Protein AF-A0A4V2ZUB4-F1 (afdb_monomer_lite)

Secondary structure (DSSP, 8-state):
----GGGTS-HHHHHHHHHHHHHHHHHHH---HHHHHHHHHHHHHHHHHHHHHHHHHHHHHHHHHHHHHHHHHHHHHHTTTT--SHHHHHHHHHHHHHHHHHHHHHHHHHTT-

Foldseek 3Di:
DQDDPVNPDDPVVVVVVLVVQLVVCCVVVVDDSVVSVVVSVVCRVVVSVVVVVCVVVVVVVVVVVVVLVVVLVCQLPVVVVPDPDPVVNVVSNVVSVVVSVVVVVVCVVPVPD

Radius of gyration: 22.12 Å; chains: 1; bounding box: 48×30×58 Å

pLDDT: mean 83.46, std 12.24, range [34.0, 97.19]

Organism: NCBI:txid2547395

Sequence (113 aa):
MTTTVQDLVTDAEYNRILDGVNDLLKETYHIPDSKSAWILNQSHDRVDDYLFDYASYLEFVRETRNYIRDTFENQFHQKVELEPEQTNRMINDAAAWVAFECVRCYFEKRLWK

Structure (mmCIF, N/CA/C/O backbone):
data_AF-A0A4V2ZUB4-F1
#
_entry.id   AF-A0A4V2ZUB4-F1
#
loop_
_atom_site.group_PDB
_atom_site.id
_atom_site.type_symbol
_atom_site.label_atom_id
_atom_site.label_alt_id
_atom_site.label_comp_id
_atom_site.label_asym_id
_atom_site.label_entity_id
_atom_site.label_seq_id
_atom_site.pdbx_PDB_ins_code
_atom_site.Cartn_x
_atom_site.Cartn_y
_atom_site.Cartn_z
_atom_site.occupancy
_atom_site.B_iso_or_equiv
_atom_site.auth_seq_id
_atom_site.auth_comp_id
_atom_site.auth_asym_id
_atom_site.auth_atom_id
_atom_site.pdbx_PDB_model_num
ATOM 1 N N . MET A 1 1 ? 5.069 -17.500 0.217 1.00 53.66 1 MET A N 1
ATOM 2 C CA . MET A 1 1 ? 4.257 -17.335 -1.008 1.00 53.66 1 MET A CA 1
ATOM 3 C C . MET A 1 1 ? 4.996 -16.347 -1.883 1.00 53.66 1 MET A C 1
ATOM 5 O O . MET A 1 1 ? 5.515 -15.387 -1.329 1.00 53.66 1 MET A O 1
ATOM 9 N N . THR A 1 2 ? 5.116 -16.599 -3.181 1.00 64.12 2 THR A N 1
ATOM 10 C CA . THR A 1 2 ? 5.732 -15.641 -4.106 1.00 64.12 2 THR A CA 1
ATOM 11 C C . THR A 1 2 ? 4.687 -14.579 -4.426 1.00 64.12 2 THR A C 1
ATOM 13 O O . THR A 1 2 ? 3.631 -14.929 -4.944 1.00 64.12 2 THR A O 1
ATOM 16 N N . THR A 1 3 ? 4.932 -13.328 -4.042 1.00 73.38 3 THR A N 1
ATOM 17 C CA . THR A 1 3 ? 4.064 -12.205 -4.414 1.00 73.38 3 THR A CA 1
ATOM 18 C C . THR A 1 3 ? 4.312 -11.873 -5.876 1.00 73.38 3 THR A C 1
ATOM 20 O O . THR A 1 3 ? 5.451 -11.601 -6.245 1.00 73.38 3 THR A O 1
ATOM 23 N N . THR A 1 4 ? 3.264 -11.896 -6.692 1.00 78.62 4 THR A N 1
ATOM 24 C CA . THR A 1 4 ? 3.333 -11.519 -8.108 1.00 78.62 4 THR A CA 1
ATOM 25 C C . THR A 1 4 ? 2.863 -10.081 -8.306 1.00 78.62 4 THR A C 1
ATOM 27 O O . THR A 1 4 ? 2.168 -9.516 -7.460 1.00 78.62 4 THR A O 1
ATOM 30 N N . VAL A 1 5 ? 3.206 -9.474 -9.444 1.00 80.56 5 VAL A N 1
ATOM 31 C CA . VAL A 1 5 ? 2.698 -8.144 -9.826 1.00 80.56 5 VAL A CA 1
ATOM 32 C C . VAL A 1 5 ? 1.165 -8.100 -9.790 1.00 80.56 5 VAL A C 1
ATOM 34 O O . VAL A 1 5 ? 0.587 -7.126 -9.306 1.00 80.56 5 VAL A O 1
ATOM 37 N N . GLN A 1 6 ? 0.504 -9.165 -10.256 1.00 81.06 6 GLN A N 1
ATOM 38 C CA . GLN A 1 6 ? -0.958 -9.253 -10.312 1.00 81.06 6 GLN A CA 1
ATOM 39 C C . GLN A 1 6 ? -1.614 -9.290 -8.922 1.00 81.06 6 GLN A C 1
ATOM 41 O O . GLN A 1 6 ? -2.790 -8.953 -8.797 1.00 81.06 6 GLN A O 1
ATOM 46 N N . ASP A 1 7 ? -0.869 -9.652 -7.872 1.00 81.38 7 ASP A N 1
ATOM 47 C CA . ASP A 1 7 ? -1.356 -9.583 -6.488 1.00 81.38 7 ASP A CA 1
ATOM 48 C C . ASP A 1 7 ? -1.354 -8.146 -5.935 1.00 81.38 7 ASP A C 1
ATOM 50 O O . ASP A 1 7 ? -1.981 -7.873 -4.908 1.00 81.38 7 ASP A O 1
ATOM 54 N N . LEU A 1 8 ? -0.627 -7.228 -6.584 1.00 84.94 8 LEU A N 1
ATOM 55 C CA . LEU A 1 8 ? -0.350 -5.882 -6.075 1.00 84.94 8 LEU A CA 1
ATOM 56 C C . LEU A 1 8 ? -1.103 -4.780 -6.815 1.00 84.94 8 LEU A C 1
ATOM 58 O O . LEU A 1 8 ? -1.459 -3.776 -6.198 1.00 84.94 8 LEU A O 1
ATOM 62 N N . VAL A 1 9 ? -1.328 -4.946 -8.116 1.00 89.69 9 VAL A N 1
ATOM 63 C CA . VAL A 1 9 ? -1.943 -3.929 -8.975 1.00 89.69 9 VAL A CA 1
ATOM 64 C C . VAL A 1 9 ? -2.902 -4.559 -9.975 1.00 89.69 9 VAL A C 1
ATOM 66 O O . VAL A 1 9 ? -2.716 -5.689 -10.421 1.00 89.69 9 VAL A O 1
ATOM 69 N N . THR A 1 10 ? -3.930 -3.808 -10.362 1.00 90.88 10 THR A N 1
ATOM 70 C CA . THR A 1 10 ? -4.792 -4.186 -11.488 1.00 90.88 10 THR A CA 1
ATOM 71 C C . THR A 1 10 ? -4.050 -4.048 -12.818 1.00 90.88 10 THR A C 1
ATOM 73 O O . THR A 1 10 ? -3.129 -3.241 -12.939 1.00 90.88 10 THR A O 1
ATOM 76 N N . ASP A 1 11 ? -4.507 -4.740 -13.867 1.00 89.31 11 ASP A N 1
ATOM 77 C CA . ASP A 1 11 ? -3.934 -4.602 -15.218 1.00 89.31 11 ASP A CA 1
ATOM 78 C C . ASP A 1 11 ? -3.931 -3.143 -15.708 1.00 89.31 11 ASP A C 1
ATOM 80 O O . ASP A 1 11 ? -3.002 -2.694 -16.378 1.00 89.31 11 ASP A O 1
ATOM 84 N N . ALA A 1 12 ? -4.969 -2.371 -15.369 1.00 91.31 12 ALA A N 1
ATOM 85 C CA . ALA A 1 12 ? -5.065 -0.964 -15.748 1.00 91.31 12 ALA A CA 1
ATOM 86 C C . ALA A 1 12 ? -4.017 -0.096 -15.031 1.00 91.31 12 ALA A C 1
ATOM 88 O O . ALA A 1 12 ? -3.443 0.804 -15.640 1.00 91.31 12 ALA A O 1
ATOM 89 N N . GLU A 1 13 ? -3.763 -0.355 -13.748 1.00 91.81 13 GLU A N 1
ATOM 90 C CA . GLU A 1 13 ? -2.710 0.320 -12.985 1.00 91.81 13 GLU A CA 1
ATOM 91 C C . GLU A 1 13 ? -1.327 -0.108 -13.463 1.00 91.81 13 GLU A C 1
ATOM 93 O O . GLU A 1 13 ? -0.464 0.745 -13.653 1.00 91.81 13 GLU A O 1
ATOM 98 N N . TYR A 1 14 ? -1.135 -1.400 -13.734 1.00 91.19 14 TYR A N 1
ATOM 99 C CA . TYR A 1 14 ? 0.131 -1.918 -14.227 1.00 91.19 14 TYR A CA 1
ATOM 100 C C . TYR A 1 14 ? 0.508 -1.308 -15.577 1.00 91.19 14 TYR A C 1
ATOM 102 O O . TYR A 1 14 ? 1.619 -0.809 -15.729 1.00 91.19 14 TYR A O 1
ATOM 110 N N . ASN A 1 15 ? -0.431 -1.227 -16.524 1.00 90.56 15 ASN A N 1
ATOM 111 C CA . ASN A 1 15 ? -0.183 -0.564 -17.807 1.00 90.56 15 ASN A CA 1
ATOM 112 C C . ASN A 1 15 ? 0.201 0.916 -17.634 1.00 90.56 15 ASN A C 1
ATOM 114 O O . ASN A 1 15 ? 1.155 1.372 -18.257 1.00 90.56 15 ASN A O 1
ATOM 118 N N . ARG A 1 16 ? -0.458 1.650 -16.724 1.00 93.31 16 ARG A N 1
ATOM 119 C CA . ARG A 1 16 ? -0.077 3.042 -16.411 1.00 93.31 16 ARG A CA 1
ATOM 120 C C . ARG A 1 16 ? 1.326 3.147 -15.810 1.00 93.31 16 ARG A C 1
ATOM 122 O O . ARG A 1 16 ? 2.034 4.110 -16.092 1.00 93.31 16 ARG A O 1
ATOM 129 N N . ILE A 1 17 ? 1.727 2.182 -14.980 1.00 93.56 17 ILE A N 1
ATOM 130 C CA . ILE A 1 17 ? 3.089 2.109 -14.435 1.00 93.56 17 ILE A CA 1
ATOM 131 C C . ILE A 1 17 ? 4.090 1.881 -15.571 1.00 93.56 17 ILE A C 1
ATOM 133 O O . ILE A 1 17 ? 5.092 2.588 -15.633 1.00 93.56 17 ILE A O 1
ATOM 137 N N . LEU A 1 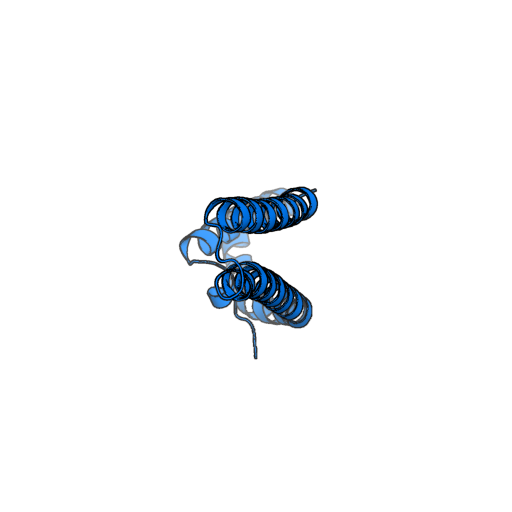18 ? 3.815 0.948 -16.488 1.00 92.88 18 LEU A N 1
ATOM 138 C CA . LEU A 1 18 ? 4.686 0.676 -17.634 1.00 92.88 18 LEU A CA 1
ATOM 139 C C . LEU A 1 18 ? 4.841 1.901 -18.542 1.00 92.88 18 LEU A C 1
ATOM 141 O O . LEU A 1 18 ? 5.964 2.200 -18.941 1.00 92.88 18 LEU A O 1
ATOM 145 N N . ASP A 1 19 ? 3.760 2.640 -18.804 1.00 93.19 19 ASP A N 1
ATOM 146 C CA . ASP A 1 19 ? 3.808 3.898 -19.560 1.00 93.19 19 ASP A CA 1
ATOM 147 C C . ASP A 1 19 ? 4.715 4.929 -18.865 1.00 93.19 19 ASP A C 1
ATOM 149 O O . ASP A 1 19 ? 5.609 5.504 -19.487 1.00 93.19 19 ASP A O 1
ATOM 153 N N . GLY A 1 20 ? 4.559 5.098 -17.547 1.00 93.81 20 GLY A N 1
ATOM 154 C CA . GLY A 1 20 ? 5.401 6.001 -16.761 1.00 93.81 20 GLY A CA 1
ATOM 155 C C . GLY A 1 20 ? 6.879 5.593 -16.742 1.00 93.81 20 GLY A C 1
ATOM 156 O O . GLY A 1 20 ? 7.761 6.442 -16.872 1.00 93.81 20 GLY A O 1
ATOM 157 N N . VAL A 1 21 ? 7.177 4.295 -16.623 1.00 94.69 21 VAL A N 1
ATOM 158 C CA . VAL A 1 21 ? 8.560 3.792 -16.686 1.00 94.69 21 VAL A CA 1
ATOM 159 C C . VAL A 1 21 ? 9.129 3.936 -18.099 1.00 94.69 21 VAL A C 1
ATOM 161 O O . VAL A 1 21 ? 10.312 4.239 -18.249 1.00 94.69 21 VAL A O 1
ATOM 164 N N . ASN A 1 22 ? 8.313 3.764 -19.141 1.00 94.75 22 ASN A N 1
ATOM 165 C CA . ASN A 1 22 ? 8.730 3.970 -20.525 1.00 94.75 22 ASN A CA 1
ATOM 166 C C . ASN A 1 22 ? 9.210 5.410 -20.748 1.00 94.75 22 ASN A C 1
ATOM 168 O O . ASN A 1 22 ? 10.306 5.615 -21.276 1.00 94.75 22 ASN A O 1
ATOM 172 N N . ASP A 1 23 ? 8.432 6.391 -20.292 1.00 94.31 23 ASP A N 1
ATOM 173 C CA . ASP A 1 23 ? 8.805 7.804 -20.373 1.00 94.31 23 ASP A CA 1
ATOM 174 C C . ASP A 1 23 ? 10.051 8.107 -19.529 1.00 94.31 23 ASP A C 1
ATOM 176 O O . ASP A 1 23 ? 11.002 8.709 -20.033 1.00 94.31 23 ASP A O 1
ATOM 180 N N . LEU A 1 24 ? 10.131 7.572 -18.305 1.00 95.94 24 LEU A N 1
ATOM 181 C CA . LEU A 1 24 ? 11.313 7.707 -17.449 1.00 95.94 24 LEU A CA 1
ATOM 182 C C . LEU A 1 24 ? 12.588 7.165 -18.117 1.00 95.94 24 LEU A C 1
ATOM 184 O O . LEU A 1 24 ? 13.643 7.798 -18.046 1.00 95.94 24 LEU A O 1
ATOM 188 N N . LEU A 1 25 ? 12.521 6.001 -18.770 1.00 96.25 25 LEU A N 1
ATOM 189 C CA . LEU A 1 25 ? 13.661 5.398 -19.467 1.00 96.25 25 LEU A CA 1
ATOM 190 C C . LEU A 1 25 ? 14.113 6.252 -20.656 1.00 96.25 25 LEU A C 1
ATOM 192 O O . LEU A 1 25 ? 15.318 6.426 -20.864 1.00 96.25 2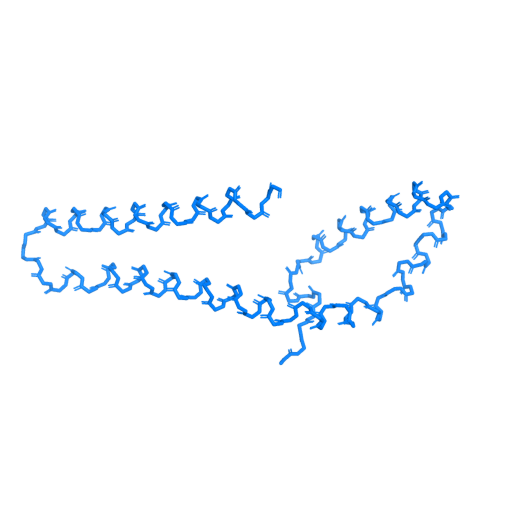5 LEU A O 1
ATOM 196 N N . LYS A 1 26 ? 13.159 6.793 -21.422 1.00 96.19 26 LYS A N 1
ATOM 197 C CA . LYS A 1 26 ? 13.427 7.688 -22.555 1.00 96.19 26 LYS A CA 1
ATOM 198 C C . LYS A 1 26 ? 14.119 8.964 -22.094 1.00 96.19 26 LYS A C 1
ATOM 200 O O . LYS A 1 26 ? 15.148 9.324 -22.660 1.00 96.19 26 LYS A O 1
ATOM 205 N N . GLU A 1 27 ? 13.606 9.602 -21.047 1.00 95.69 27 GLU A N 1
ATOM 206 C CA . GLU A 1 27 ? 14.168 10.838 -20.495 1.00 95.69 27 GLU A CA 1
ATOM 207 C C . GLU A 1 27 ? 15.542 10.610 -19.856 1.00 95.69 27 GLU A C 1
ATOM 209 O O . GLU A 1 27 ? 16.493 11.340 -20.129 1.00 95.69 27 GLU A O 1
ATOM 214 N N . THR A 1 28 ? 15.683 9.554 -19.054 1.00 96.75 28 THR A N 1
ATOM 215 C CA . THR A 1 28 ? 16.921 9.283 -18.309 1.00 96.75 28 THR A CA 1
ATOM 216 C C . THR A 1 28 ? 18.061 8.876 -19.238 1.00 96.75 28 THR A C 1
ATOM 218 O O . THR A 1 28 ? 19.179 9.375 -19.117 1.00 96.75 28 THR A O 1
ATOM 221 N N . TYR A 1 29 ? 17.794 7.982 -20.195 1.00 96.75 29 TYR A N 1
ATOM 222 C CA . TYR A 1 29 ? 18.835 7.366 -21.025 1.00 96.75 29 TYR A CA 1
ATOM 223 C C . TYR A 1 29 ? 18.870 7.881 -22.466 1.00 96.75 29 TYR A C 1
ATOM 225 O O . TYR A 1 29 ? 19.727 7.445 -23.235 1.00 96.75 29 TYR A O 1
ATOM 233 N N . HIS A 1 30 ? 17.975 8.805 -22.831 1.00 96.00 30 HIS A N 1
ATOM 234 C CA . HIS A 1 30 ? 17.908 9.424 -24.160 1.00 96.00 30 HIS A CA 1
ATOM 235 C C . HIS A 1 30 ? 17.778 8.377 -25.280 1.00 96.00 30 HIS A C 1
ATOM 237 O O . HIS A 1 30 ? 18.414 8.464 -26.334 1.00 96.00 30 HIS A O 1
ATOM 243 N N . ILE A 1 31 ? 16.976 7.339 -25.028 1.00 97.19 31 ILE A N 1
ATOM 244 C CA . ILE A 1 31 ? 16.736 6.226 -25.953 1.00 97.19 31 ILE A CA 1
ATOM 245 C C . ILE A 1 31 ? 15.385 6.376 -26.669 1.00 97.19 31 ILE A C 1
ATOM 247 O O . ILE A 1 31 ? 14.469 6.974 -26.110 1.00 97.19 31 ILE A O 1
ATOM 251 N N . PRO A 1 32 ? 15.235 5.830 -27.892 1.00 95.50 32 PRO A N 1
ATOM 252 C CA . PRO A 1 32 ? 13.964 5.870 -28.613 1.00 95.50 32 PRO A CA 1
ATOM 253 C C . PRO A 1 32 ? 12.930 4.907 -28.014 1.00 95.50 32 PRO A C 1
ATOM 255 O O . PRO A 1 32 ? 13.297 3.875 -27.449 1.00 95.50 32 PRO A O 1
ATOM 258 N N . ASP A 1 33 ? 11.649 5.192 -28.257 1.00 93.31 33 ASP A N 1
ATOM 259 C CA . ASP A 1 33 ? 10.490 4.424 -27.770 1.00 93.31 33 ASP A CA 1
ATOM 260 C C . ASP A 1 33 ? 10.578 2.924 -28.067 1.00 93.31 33 ASP A C 1
ATOM 262 O O . ASP A 1 33 ? 10.256 2.086 -27.230 1.00 93.31 33 ASP A O 1
ATOM 266 N N . SER A 1 34 ? 11.067 2.553 -29.252 1.00 94.31 34 SER A N 1
ATOM 267 C CA . SER A 1 34 ? 11.225 1.142 -29.615 1.00 94.31 34 SER A CA 1
ATOM 268 C C . SER A 1 34 ? 12.242 0.416 -28.729 1.00 94.31 34 SER A C 1
ATOM 270 O O . SER A 1 34 ? 12.085 -0.773 -28.450 1.00 94.31 34 SER A O 1
ATOM 272 N N . LYS A 1 35 ? 13.279 1.122 -28.262 1.00 94.69 35 LYS A N 1
ATOM 273 C CA . LYS A 1 35 ? 14.315 0.567 -27.390 1.00 94.69 35 LYS A CA 1
ATOM 274 C C . LYS A 1 35 ? 13.853 0.516 -25.936 1.00 94.69 35 LYS A C 1
ATOM 276 O O . LYS A 1 35 ? 14.137 -0.476 -25.273 1.00 94.69 35 LYS A O 1
ATOM 281 N N . SER A 1 36 ? 13.145 1.532 -25.444 1.00 95.31 36 SER A N 1
ATOM 282 C CA . SER A 1 36 ? 12.581 1.515 -24.087 1.00 95.31 36 SER A CA 1
ATOM 283 C C . SER A 1 36 ? 11.503 0.437 -23.939 1.00 95.31 36 SER A C 1
ATOM 285 O O . SER A 1 36 ? 11.563 -0.339 -22.987 1.00 95.31 36 SER A O 1
ATOM 287 N N . ALA A 1 37 ? 10.613 0.287 -24.925 1.00 91.81 37 ALA A N 1
ATOM 288 C CA . ALA A 1 37 ? 9.613 -0.781 -24.948 1.00 91.81 37 ALA A CA 1
ATOM 289 C C . ALA A 1 37 ? 10.258 -2.177 -24.963 1.00 91.81 37 ALA A C 1
ATOM 291 O O . ALA A 1 37 ? 9.827 -3.082 -24.246 1.00 91.81 37 ALA A O 1
ATOM 292 N N . TRP A 1 38 ? 11.335 -2.353 -25.739 1.00 94.31 38 TRP A N 1
ATOM 293 C CA . TRP A 1 38 ? 12.091 -3.604 -25.739 1.00 94.31 38 TRP A CA 1
ATOM 294 C C . TRP A 1 38 ? 12.735 -3.886 -24.373 1.00 94.31 38 TRP A C 1
ATOM 296 O O . TRP A 1 38 ? 12.618 -5.004 -23.877 1.00 94.31 38 TRP A O 1
ATOM 306 N N . ILE A 1 39 ? 13.353 -2.884 -23.732 1.00 94.94 39 ILE A N 1
ATOM 307 C CA . ILE A 1 39 ? 13.937 -3.021 -22.385 1.00 94.94 39 ILE A CA 1
ATOM 308 C C . ILE A 1 39 ? 12.868 -3.414 -21.359 1.00 94.94 39 ILE A C 1
ATOM 310 O O . ILE A 1 39 ? 13.096 -4.345 -20.591 1.00 94.94 39 ILE A O 1
ATOM 314 N N . LEU A 1 40 ? 11.705 -2.756 -21.370 1.00 92.56 40 LEU A N 1
ATOM 315 C CA . LEU A 1 40 ? 10.589 -3.073 -20.474 1.00 92.56 40 LEU A CA 1
ATOM 316 C C . LEU A 1 40 ? 10.148 -4.529 -20.616 1.00 92.56 40 LEU A C 1
ATOM 318 O O . LEU A 1 40 ? 10.062 -5.244 -19.618 1.00 92.56 40 LEU A O 1
ATOM 322 N N . ASN A 1 41 ? 9.971 -5.000 -21.851 1.00 89.81 41 ASN A N 1
ATOM 323 C CA . ASN A 1 41 ? 9.596 -6.386 -22.114 1.00 89.81 41 ASN A CA 1
ATOM 324 C C . ASN A 1 41 ? 10.656 -7.385 -21.613 1.00 89.81 41 ASN A C 1
ATOM 326 O O . ASN A 1 41 ? 10.317 -8.441 -21.097 1.00 89.81 41 ASN A O 1
ATOM 330 N N . GLN A 1 42 ? 11.946 -7.052 -21.732 1.00 90.62 42 GLN A N 1
ATOM 331 C CA . GLN A 1 42 ? 13.034 -7.885 -21.198 1.00 90.62 42 GLN A CA 1
ATOM 332 C C . GLN A 1 42 ? 13.176 -7.809 -19.672 1.00 90.62 42 GLN A C 1
ATOM 334 O O . GLN A 1 42 ? 13.833 -8.656 -19.074 1.00 90.62 42 GLN A O 1
ATOM 339 N N . SER A 1 43 ? 12.613 -6.781 -19.037 1.00 89.44 43 SER A N 1
ATOM 340 C CA . SER A 1 43 ? 12.746 -6.569 -17.597 1.00 89.44 43 SER A CA 1
ATOM 341 C C . SER A 1 43 ? 11.749 -7.380 -16.771 1.00 89.44 43 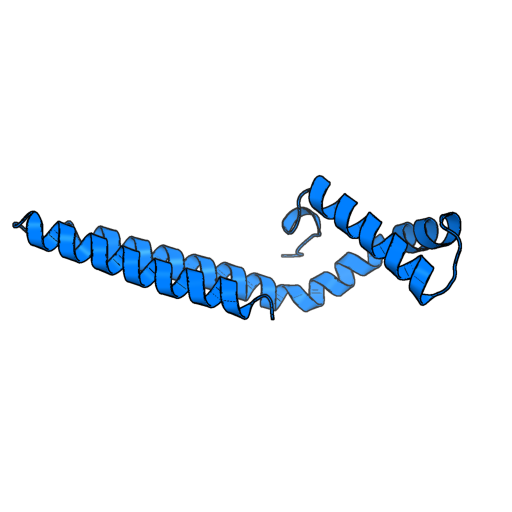SER A C 1
ATOM 343 O O . SER A 1 43 ? 11.975 -7.533 -15.576 1.00 89.44 43 SER A O 1
ATOM 345 N N . HIS A 1 44 ? 10.701 -7.927 -17.400 1.00 82.50 44 HIS A N 1
ATOM 346 C CA . HIS A 1 44 ? 9.595 -8.612 -16.727 1.00 82.50 44 HIS A CA 1
ATOM 347 C C . HIS A 1 44 ? 10.074 -9.706 -15.764 1.00 82.50 44 HIS A C 1
ATOM 349 O O . HIS A 1 44 ? 9.711 -9.686 -14.594 1.00 82.50 44 HIS A O 1
ATOM 355 N N . ASP A 1 45 ? 10.972 -10.587 -16.213 1.00 77.31 45 ASP A N 1
ATOM 356 C CA . ASP A 1 45 ? 11.490 -11.686 -15.383 1.00 77.31 45 ASP A CA 1
ATOM 357 C C . ASP A 1 45 ? 12.284 -11.190 -14.164 1.00 77.31 45 ASP A C 1
ATOM 359 O O . ASP A 1 45 ? 12.378 -11.879 -13.157 1.00 77.31 45 ASP A O 1
ATOM 363 N N . ARG A 1 46 ? 12.838 -9.972 -14.229 1.00 87.31 46 ARG A N 1
ATOM 364 C CA . ARG A 1 46 ? 13.568 -9.359 -13.110 1.00 87.31 46 ARG A CA 1
ATOM 365 C C . ARG A 1 46 ? 12.647 -8.651 -12.128 1.00 87.31 46 ARG A C 1
ATOM 367 O O . ARG A 1 46 ? 13.060 -8.396 -11.004 1.00 87.31 46 ARG A O 1
ATOM 374 N N . VAL A 1 47 ? 11.433 -8.283 -12.541 1.00 87.62 47 VAL A N 1
ATOM 375 C CA . VAL A 1 47 ? 10.471 -7.621 -11.649 1.00 87.62 47 VAL A CA 1
ATOM 376 C C . VAL A 1 47 ? 10.125 -8.551 -10.493 1.00 87.62 47 VAL A C 1
ATOM 378 O O . VAL A 1 47 ? 10.168 -8.113 -9.348 1.00 87.62 47 VAL A O 1
ATOM 381 N N . ASP A 1 48 ? 9.877 -9.829 -10.775 1.00 82.06 48 ASP A N 1
ATOM 382 C CA . ASP A 1 48 ? 9.565 -10.823 -9.745 1.00 82.06 48 ASP A CA 1
ATOM 383 C C . ASP A 1 48 ? 10.735 -11.029 -8.767 1.00 82.06 48 ASP A C 1
ATOM 385 O O . ASP A 1 48 ? 10.516 -11.124 -7.556 1.00 82.06 48 ASP A O 1
ATOM 389 N N . ASP A 1 49 ? 11.978 -10.999 -9.263 1.00 85.88 49 ASP A N 1
ATOM 390 C CA . ASP A 1 49 ? 13.180 -11.056 -8.420 1.00 85.88 49 ASP A CA 1
ATOM 391 C C . ASP A 1 49 ? 13.256 -9.855 -7.464 1.00 85.88 49 ASP A C 1
ATOM 393 O O . ASP A 1 49 ? 13.535 -10.019 -6.279 1.00 85.88 49 ASP A O 1
ATOM 397 N N . TYR A 1 50 ? 12.962 -8.643 -7.945 1.00 89.12 50 TYR A N 1
ATOM 398 C CA . TYR A 1 50 ? 12.933 -7.462 -7.079 1.00 89.12 50 TYR A CA 1
ATOM 399 C C . TYR A 1 50 ? 11.734 -7.469 -6.125 1.00 89.12 50 TYR A C 1
ATOM 401 O O . TYR A 1 50 ? 11.861 -7.031 -4.984 1.00 89.12 50 TYR A O 1
ATOM 409 N N . LEU A 1 51 ? 10.572 -7.981 -6.544 1.00 87.12 51 LEU A N 1
ATOM 410 C CA . LEU A 1 51 ? 9.397 -8.114 -5.677 1.00 87.12 51 LEU A CA 1
ATOM 411 C C . LEU A 1 51 ? 9.645 -9.062 -4.504 1.00 87.12 51 LEU A C 1
ATOM 413 O O . LEU A 1 51 ? 9.108 -8.835 -3.416 1.00 87.12 51 LEU A O 1
ATOM 417 N N . PHE A 1 52 ? 10.479 -10.086 -4.694 1.00 85.62 52 PHE A N 1
ATOM 418 C CA . PHE A 1 52 ? 10.879 -10.990 -3.622 1.00 85.62 52 PHE A CA 1
ATOM 419 C C . PHE A 1 52 ? 11.517 -10.241 -2.443 1.00 85.62 52 PHE A C 1
ATOM 421 O O . PHE A 1 52 ? 11.155 -10.496 -1.291 1.00 85.62 52 PHE A O 1
ATOM 428 N N . ASP A 1 53 ? 12.380 -9.260 -2.712 1.00 88.44 53 ASP A N 1
ATOM 429 C CA . ASP A 1 53 ? 13.025 -8.453 -1.669 1.00 88.44 53 ASP A CA 1
ATOM 430 C C . ASP A 1 53 ? 12.005 -7.628 -0.862 1.00 88.44 53 ASP A C 1
ATOM 432 O O . ASP A 1 53 ? 12.185 -7.382 0.335 1.00 88.44 53 ASP A O 1
ATOM 436 N N . TYR A 1 54 ? 10.887 -7.247 -1.489 1.00 87.69 54 TYR A N 1
ATOM 437 C CA . TYR A 1 54 ? 9.800 -6.517 -0.837 1.00 87.69 54 TYR A CA 1
ATOM 438 C C . TYR A 1 54 ? 8.797 -7.418 -0.102 1.00 87.69 54 TYR A C 1
ATOM 440 O O . TYR A 1 54 ? 7.997 -6.914 0.692 1.00 87.69 54 TYR A O 1
ATOM 448 N N . ALA A 1 55 ? 8.828 -8.737 -0.318 1.00 86.00 55 ALA A N 1
ATOM 449 C CA . ALA A 1 55 ? 7.777 -9.652 0.131 1.00 86.00 55 ALA A CA 1
ATOM 450 C C . ALA A 1 55 ? 7.527 -9.598 1.649 1.00 86.00 55 ALA A C 1
ATOM 452 O O . ALA A 1 55 ? 6.374 -9.555 2.081 1.00 86.00 55 ALA A O 1
ATOM 453 N N . SER A 1 56 ? 8.590 -9.528 2.457 1.00 84.56 56 SER A N 1
ATOM 454 C CA . SER A 1 56 ? 8.476 -9.462 3.925 1.00 84.56 56 SER A CA 1
ATOM 455 C C . SER A 1 56 ? 7.793 -8.177 4.414 1.00 84.56 56 SER A C 1
ATOM 457 O O . SER A 1 56 ? 6.992 -8.207 5.349 1.00 84.56 56 SER A O 1
ATOM 459 N N . TYR A 1 57 ? 8.043 -7.049 3.748 1.00 88.31 57 TYR A N 1
ATOM 460 C CA . TYR A 1 57 ? 7.403 -5.773 4.063 1.00 88.31 57 TYR A CA 1
ATOM 461 C C . TYR A 1 57 ? 5.931 -5.767 3.650 1.00 88.31 57 TYR A C 1
ATOM 463 O O . TYR A 1 57 ? 5.085 -5.264 4.388 1.00 88.31 57 TYR A O 1
ATOM 471 N N . LEU A 1 58 ? 5.611 -6.349 2.493 1.00 85.62 58 LEU A N 1
ATOM 472 C CA . LEU A 1 58 ? 4.235 -6.468 2.009 1.00 85.62 58 LEU A CA 1
ATOM 473 C C . LEU A 1 58 ? 3.389 -7.339 2.943 1.00 85.62 58 LEU A C 1
ATOM 475 O O . LEU A 1 58 ? 2.254 -6.983 3.266 1.00 85.62 58 LEU A O 1
ATOM 479 N N . GLU A 1 59 ? 3.957 -8.440 3.434 1.00 84.88 59 GLU A N 1
ATOM 480 C CA . GLU A 1 59 ? 3.319 -9.280 4.444 1.00 84.88 59 GLU A CA 1
ATOM 481 C C . GLU A 1 59 ? 3.082 -8.512 5.748 1.00 84.88 59 GLU A C 1
ATOM 483 O O . GLU A 1 59 ? 1.951 -8.489 6.236 1.00 84.88 59 GLU A O 1
ATOM 488 N N . PHE A 1 60 ? 4.090 -7.795 6.247 1.00 86.62 60 PHE A N 1
ATOM 489 C CA . PHE A 1 60 ? 3.954 -6.958 7.439 1.00 86.62 60 PHE A CA 1
ATOM 490 C C . PHE A 1 60 ? 2.857 -5.889 7.295 1.00 86.62 60 PHE A C 1
ATOM 492 O O . PHE A 1 60 ? 2.064 -5.674 8.216 1.00 86.62 60 PHE A O 1
ATOM 499 N N . VAL A 1 61 ? 2.768 -5.225 6.138 1.00 85.88 61 VAL A N 1
ATOM 500 C CA . VAL A 1 61 ? 1.716 -4.233 5.857 1.00 85.88 61 VAL A CA 1
ATOM 501 C C . VAL A 1 61 ? 0.338 -4.892 5.842 1.00 85.88 61 VAL A C 1
ATOM 503 O O . VAL A 1 61 ? -0.605 -4.367 6.442 1.00 85.88 61 VAL A O 1
ATOM 506 N N . ARG A 1 62 ? 0.210 -6.057 5.196 1.00 84.88 62 ARG A N 1
ATOM 507 C CA . ARG A 1 62 ? -1.037 -6.830 5.156 1.00 84.88 62 ARG A CA 1
ATOM 508 C C . ARG A 1 62 ? -1.482 -7.247 6.557 1.00 84.88 62 ARG A C 1
ATOM 510 O O . ARG A 1 62 ? -2.648 -7.064 6.900 1.00 84.88 62 ARG A O 1
ATOM 517 N N . GLU A 1 63 ? -0.569 -7.774 7.366 1.00 88.88 63 GLU A N 1
ATOM 518 C CA . GLU A 1 63 ? -0.842 -8.153 8.753 1.00 88.88 63 GLU A CA 1
ATOM 519 C C . GLU A 1 63 ? -1.240 -6.946 9.597 1.00 88.88 63 GLU A C 1
ATOM 521 O O . GLU A 1 63 ? -2.266 -6.984 10.268 1.00 88.88 63 GLU A O 1
ATOM 526 N N . THR A 1 64 ? -0.501 -5.841 9.498 1.00 86.06 64 THR A N 1
ATOM 527 C CA . THR A 1 64 ? -0.822 -4.594 10.205 1.00 86.06 64 THR A CA 1
ATOM 528 C C . THR A 1 64 ? -2.228 -4.109 9.861 1.00 86.06 64 THR A C 1
ATOM 530 O O . THR A 1 64 ? -3.000 -3.758 10.753 1.00 86.06 64 THR A O 1
ATOM 533 N N . ARG A 1 65 ? -2.607 -4.142 8.577 1.00 85.12 65 ARG A N 1
ATOM 534 C CA . ARG A 1 65 ? -3.965 -3.794 8.139 1.00 85.12 65 ARG A CA 1
ATOM 535 C C . ARG A 1 65 ? -5.016 -4.715 8.761 1.00 85.12 65 ARG A C 1
ATOM 537 O O . ARG A 1 65 ? -6.047 -4.217 9.212 1.00 85.12 65 ARG A O 1
ATOM 544 N N . ASN A 1 66 ? -4.763 -6.023 8.792 1.00 87.69 66 ASN A N 1
ATOM 545 C CA . ASN A 1 66 ? -5.659 -6.984 9.435 1.00 87.69 66 ASN A CA 1
ATOM 546 C C . ASN A 1 66 ? -5.782 -6.700 10.937 1.00 87.69 66 ASN A C 1
ATOM 548 O O . ASN A 1 66 ? -6.896 -6.537 11.412 1.00 87.69 66 ASN A O 1
ATOM 552 N N . TYR A 1 67 ? -4.674 -6.510 11.661 1.00 89.81 67 TYR A N 1
ATOM 553 C CA . TYR A 1 67 ? -4.702 -6.185 13.090 1.00 89.81 67 TYR A CA 1
ATOM 554 C C . TYR A 1 67 ? -5.485 -4.904 13.393 1.00 89.81 67 TYR A C 1
ATOM 556 O O . TYR A 1 67 ? -6.227 -4.858 14.374 1.00 89.81 67 TYR A O 1
ATOM 564 N N . ILE A 1 68 ? -5.354 -3.866 12.559 1.00 86.56 68 ILE A N 1
ATOM 565 C CA . ILE A 1 68 ? -6.124 -2.623 12.711 1.00 86.56 68 ILE A CA 1
ATOM 566 C C . ILE A 1 68 ? -7.620 -2.889 12.523 1.00 86.56 68 ILE A C 1
ATOM 568 O O . ILE A 1 68 ? -8.420 -2.437 13.344 1.00 86.56 68 ILE A O 1
ATOM 572 N N . ARG A 1 69 ? -8.002 -3.625 11.470 1.00 86.56 69 ARG A N 1
ATOM 573 C CA . ARG A 1 69 ? -9.403 -3.996 11.223 1.00 86.56 69 ARG A CA 1
ATOM 574 C C . ARG A 1 69 ? -9.958 -4.809 12.386 1.00 86.56 69 ARG A C 1
ATOM 576 O O . ARG A 1 69 ? -10.988 -4.440 12.933 1.00 86.56 69 ARG A O 1
ATOM 583 N N . ASP A 1 70 ? -9.260 -5.861 12.790 1.00 89.81 70 ASP A N 1
ATOM 584 C CA . ASP A 1 70 ? -9.710 -6.770 13.839 1.00 89.81 70 ASP A CA 1
ATOM 585 C C . ASP A 1 70 ? -9.806 -6.031 15.190 1.00 89.81 70 ASP A C 1
ATOM 587 O O . ASP A 1 70 ? -10.730 -6.252 15.970 1.00 89.81 70 ASP A O 1
ATOM 591 N N . THR A 1 71 ? -8.903 -5.080 15.461 1.00 88.94 71 THR A N 1
ATOM 592 C CA . THR A 1 71 ? -8.993 -4.191 16.634 1.00 88.94 71 THR A CA 1
ATOM 593 C C . THR A 1 71 ? -10.247 -3.323 16.583 1.00 88.94 71 THR A C 1
ATOM 595 O O . THR A 1 71 ? -10.952 -3.220 17.587 1.00 88.94 71 THR A O 1
ATOM 598 N N . PHE A 1 72 ? -10.540 -2.714 15.433 1.00 86.12 72 PHE A N 1
ATOM 599 C CA . PHE A 1 72 ? -11.748 -1.914 15.251 1.00 86.12 72 PHE A CA 1
ATOM 600 C C . PHE A 1 72 ? -13.013 -2.767 15.418 1.00 86.12 72 PHE A C 1
ATOM 602 O O . PHE A 1 72 ? -13.895 -2.402 16.191 1.00 86.12 72 PHE A O 1
ATOM 609 N N . GLU A 1 73 ? -13.078 -3.936 14.779 1.00 86.56 73 GLU A N 1
ATOM 610 C CA . GLU A 1 73 ? -14.204 -4.865 14.904 1.00 86.56 73 GLU A CA 1
ATOM 611 C C . GLU A 1 73 ? -14.397 -5.330 16.351 1.00 86.56 73 GLU A C 1
ATOM 613 O O . GLU A 1 73 ? -15.527 -5.350 16.834 1.00 86.56 73 GLU A O 1
ATOM 618 N N . ASN A 1 74 ? -13.322 -5.637 17.079 1.00 86.19 74 ASN A N 1
ATOM 619 C CA . ASN A 1 74 ? -13.409 -5.994 18.494 1.00 86.19 74 ASN A CA 1
ATOM 620 C C . ASN A 1 74 ? -13.940 -4.834 19.345 1.00 86.19 74 ASN A C 1
ATOM 622 O O . ASN A 1 74 ? -14.821 -5.041 20.177 1.00 86.19 74 ASN A O 1
ATOM 626 N N . GLN A 1 75 ? -13.454 -3.608 19.124 1.00 82.81 75 GLN A N 1
ATOM 627 C CA . GLN A 1 75 ? -13.937 -2.418 19.834 1.00 82.81 75 GLN A CA 1
ATOM 628 C C . GLN A 1 75 ? -15.415 -2.132 19.547 1.00 82.81 75 GLN A C 1
ATOM 630 O O . GLN A 1 75 ? -16.139 -1.711 20.452 1.00 82.81 75 GLN A O 1
ATOM 635 N N . PHE A 1 76 ? -15.850 -2.377 18.310 1.00 73.31 76 PHE A N 1
ATOM 636 C CA . PHE A 1 76 ? -17.215 -2.142 17.858 1.00 73.31 76 PHE A CA 1
ATOM 637 C C . PHE A 1 76 ? -18.188 -3.222 18.356 1.00 73.31 76 PHE A C 1
ATOM 639 O O . PHE A 1 76 ? -19.301 -2.900 18.753 1.00 73.31 76 PHE A O 1
ATOM 646 N N . HIS A 1 77 ? -17.782 -4.496 18.398 1.00 75.19 77 HIS A N 1
ATOM 647 C CA . HIS A 1 77 ? -18.664 -5.599 18.802 1.00 75.19 77 HIS A CA 1
ATOM 648 C C . HIS A 1 77 ? -18.670 -5.872 20.316 1.00 75.19 77 HIS A C 1
ATOM 650 O O . HIS A 1 77 ? -19.735 -6.134 20.870 1.00 75.19 77 HIS A O 1
ATOM 656 N N . GLN A 1 78 ? -17.536 -5.765 21.025 1.00 65.81 78 GLN A N 1
ATOM 657 C CA . GLN A 1 78 ? -17.468 -6.105 22.462 1.00 65.81 78 GLN A CA 1
ATOM 658 C C . GLN A 1 78 ? -18.303 -5.182 23.361 1.00 65.81 78 GLN A C 1
ATOM 660 O O . GLN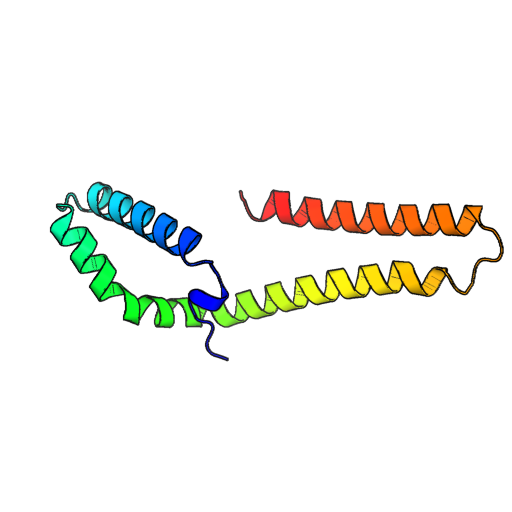 A 1 78 ? -18.700 -5.578 24.454 1.00 65.81 78 GLN A O 1
ATOM 665 N N . LYS A 1 79 ? -18.583 -3.947 22.931 1.00 56.44 79 LYS A N 1
ATOM 666 C CA . LYS A 1 79 ? -19.333 -2.972 23.742 1.00 56.44 79 LYS A CA 1
ATOM 667 C C . LYS A 1 79 ? -20.846 -3.019 23.532 1.00 56.44 79 LYS A C 1
ATOM 669 O O . LYS A 1 79 ? -21.583 -2.408 24.302 1.00 56.44 79 LYS A O 1
ATOM 674 N N . VAL A 1 80 ? -21.314 -3.758 22.525 1.00 54.94 80 VAL A N 1
ATOM 675 C CA . VAL A 1 80 ? -22.742 -3.890 22.201 1.00 54.94 80 VAL A CA 1
ATOM 676 C C . VAL A 1 80 ? -23.474 -4.788 23.203 1.00 54.94 80 VAL A C 1
ATOM 678 O O . VAL A 1 80 ? -24.671 -4.606 23.410 1.00 54.94 80 VAL A O 1
ATOM 681 N N . GLU A 1 81 ? -22.773 -5.714 23.861 1.00 54.81 81 GLU A N 1
ATOM 682 C CA . GLU A 1 81 ? -23.384 -6.697 24.770 1.00 54.81 81 GLU A CA 1
ATOM 683 C C . GLU A 1 81 ? -23.498 -6.232 26.236 1.00 54.81 81 GLU A C 1
ATOM 685 O O . GLU A 1 81 ? -24.194 -6.873 27.019 1.00 54.81 81 GLU A O 1
ATOM 690 N N . LEU A 1 82 ? -22.852 -5.122 26.625 1.00 55.59 82 LEU A N 1
ATOM 691 C CA . LEU A 1 82 ? -22.688 -4.732 28.039 1.00 55.59 82 LEU A CA 1
ATOM 692 C C . LEU A 1 82 ? -23.405 -3.435 28.462 1.00 55.59 82 LEU A C 1
ATOM 694 O O . LEU A 1 82 ? -23.476 -3.161 29.658 1.00 55.59 82 LEU A O 1
ATOM 698 N N . GLU A 1 83 ? -23.953 -2.647 27.533 1.00 57.56 83 GLU A N 1
ATOM 699 C CA . GLU A 1 83 ? -24.547 -1.332 27.835 1.00 57.56 83 GLU A CA 1
ATOM 700 C C . GLU A 1 83 ? -26.080 -1.346 27.667 1.00 57.56 83 GLU A C 1
ATOM 702 O O . GLU A 1 83 ? -26.575 -1.352 26.536 1.00 57.56 83 GLU A O 1
ATOM 707 N N . PRO A 1 84 ? -26.864 -1.321 28.763 1.00 60.38 84 PRO A N 1
ATOM 708 C CA . PRO A 1 84 ? -28.323 -1.246 28.686 1.00 60.38 84 PRO A CA 1
ATOM 709 C C . PRO A 1 84 ? -28.831 0.137 28.236 1.00 60.38 84 PRO A C 1
ATOM 711 O O . PRO A 1 84 ? -29.982 0.256 27.816 1.00 60.38 84 PRO A O 1
ATOM 714 N N . GLU A 1 85 ? -27.993 1.182 28.287 1.00 71.94 85 GLU A N 1
ATOM 715 C CA . GLU A 1 85 ? -28.351 2.541 27.871 1.00 71.94 85 GLU A CA 1
ATOM 716 C C . GLU A 1 85 ? -27.873 2.859 26.449 1.00 71.94 85 GLU A C 1
ATOM 718 O O . GLU A 1 85 ? -26.682 2.958 26.147 1.00 71.94 85 GLU A O 1
ATOM 723 N N . GLN A 1 86 ? -28.845 3.098 25.569 1.00 76.62 86 GLN A N 1
ATOM 724 C CA . GLN A 1 86 ? -28.650 3.376 24.145 1.00 76.62 86 GLN A CA 1
ATOM 725 C C . GLN A 1 86 ? -27.676 4.546 23.885 1.00 76.62 86 GLN A C 1
ATOM 727 O O . GLN A 1 86 ? -26.900 4.503 22.933 1.00 76.62 86 GLN A O 1
ATOM 732 N N . THR A 1 87 ? -27.662 5.556 24.761 1.00 79.81 87 THR A N 1
ATOM 733 C CA . THR A 1 87 ? -26.760 6.717 24.674 1.00 79.81 87 THR A CA 1
ATOM 734 C C . THR A 1 87 ? -25.293 6.343 24.891 1.00 79.81 87 THR A C 1
ATOM 736 O O . THR A 1 87 ? -24.441 6.760 24.108 1.00 79.81 87 THR A O 1
ATOM 739 N N . ASN A 1 88 ? -24.976 5.529 25.903 1.00 79.56 88 ASN A N 1
ATOM 740 C CA . ASN A 1 88 ? -23.595 5.102 26.157 1.00 79.56 88 ASN A CA 1
ATOM 741 C C . ASN A 1 88 ? -23.066 4.228 25.022 1.00 79.56 88 ASN A C 1
ATOM 743 O O . ASN A 1 88 ? -21.905 4.354 24.630 1.00 79.56 88 ASN A O 1
ATOM 747 N N . ARG A 1 89 ? -23.932 3.393 24.435 1.00 78.00 89 ARG A N 1
ATOM 748 C CA . ARG A 1 89 ? -23.602 2.643 23.221 1.00 78.00 89 ARG A CA 1
ATOM 749 C C . ARG A 1 89 ? -23.230 3.578 22.068 1.00 78.00 89 ARG A C 1
ATOM 751 O O . ARG A 1 89 ? -22.154 3.432 21.503 1.00 78.00 89 ARG A O 1
ATOM 758 N N . MET A 1 90 ? -24.055 4.585 21.777 1.00 81.56 90 MET A N 1
ATOM 759 C CA . MET A 1 90 ? -23.768 5.558 20.712 1.00 81.56 90 MET A CA 1
ATOM 760 C C . MET A 1 90 ? -22.454 6.321 20.946 1.00 81.56 90 MET A C 1
ATOM 762 O O . MET A 1 90 ? -21.701 6.546 20.001 1.00 81.56 90 MET A O 1
ATOM 766 N N . ILE A 1 91 ? -22.156 6.695 22.196 1.00 84.88 91 ILE A N 1
ATOM 767 C CA . ILE A 1 91 ? -20.890 7.352 22.560 1.00 84.88 91 ILE A CA 1
ATOM 768 C C . ILE A 1 91 ? -19.698 6.422 22.294 1.00 84.88 91 ILE A C 1
ATOM 770 O O . ILE A 1 91 ? -18.689 6.852 21.734 1.00 84.88 91 ILE A O 1
ATOM 774 N N . ASN A 1 92 ? -19.809 5.149 22.674 1.00 83.31 92 ASN A N 1
ATOM 775 C CA . ASN A 1 92 ? -18.757 4.158 22.479 1.00 83.31 92 ASN A CA 1
ATOM 776 C C . ASN A 1 92 ? -18.504 3.846 20.997 1.00 83.31 92 ASN A C 1
ATOM 778 O O . ASN A 1 92 ? -17.342 3.821 20.583 1.00 83.31 92 ASN A O 1
ATOM 782 N N . ASP A 1 93 ? -19.565 3.675 20.208 1.00 83.12 93 ASP A N 1
ATOM 783 C CA . ASP A 1 93 ? -19.477 3.443 18.763 1.00 83.12 93 ASP A CA 1
ATOM 784 C C . ASP A 1 93 ? -18.799 4.638 18.071 1.00 83.12 93 ASP A C 1
ATOM 786 O O . ASP A 1 93 ? -17.870 4.470 17.275 1.00 83.12 93 ASP A O 1
ATOM 790 N N . ALA A 1 94 ? -19.192 5.865 18.440 1.00 87.25 94 ALA A N 1
ATOM 791 C CA . ALA A 1 94 ? -18.574 7.085 17.930 1.00 87.25 94 ALA A CA 1
ATOM 792 C C . ALA A 1 94 ? -17.082 7.177 18.297 1.00 87.25 94 ALA A C 1
ATOM 794 O O . ALA A 1 94 ? -16.261 7.534 17.451 1.00 87.25 94 ALA A O 1
ATOM 795 N N . ALA A 1 95 ? -16.705 6.827 19.530 1.00 88.06 95 ALA A N 1
ATOM 796 C CA . ALA A 1 95 ? -15.311 6.852 19.970 1.00 88.06 95 ALA A CA 1
ATOM 797 C C . ALA A 1 95 ? -14.434 5.841 19.208 1.00 88.06 95 ALA A C 1
ATOM 799 O O . ALA A 1 95 ? -13.326 6.191 18.795 1.00 88.06 95 ALA A O 1
ATOM 800 N N . ALA A 1 96 ? -14.929 4.618 18.984 1.00 86.19 96 ALA A N 1
ATOM 801 C CA . ALA A 1 96 ? -14.227 3.602 18.198 1.00 86.19 96 ALA A CA 1
ATOM 802 C C . ALA A 1 96 ? -14.016 4.064 16.746 1.00 86.19 96 ALA A C 1
ATOM 804 O O . ALA A 1 96 ? -12.911 3.951 16.211 1.00 86.19 96 ALA A O 1
ATOM 805 N N . TRP A 1 97 ? -15.045 4.667 16.138 1.00 86.62 97 TRP A N 1
ATOM 806 C CA . TRP A 1 97 ? -14.953 5.218 14.785 1.00 86.62 97 TRP A CA 1
ATOM 807 C C . TRP A 1 97 ? -13.921 6.345 14.682 1.00 86.62 97 TRP A C 1
ATOM 809 O O . TRP A 1 97 ? -13.060 6.332 13.804 1.00 86.62 97 TRP A O 1
ATOM 819 N N . VAL A 1 98 ? -13.955 7.305 15.611 1.00 88.88 98 VAL A N 1
ATOM 820 C CA . VAL A 1 98 ? -12.993 8.418 15.638 1.00 88.88 98 VAL A CA 1
ATOM 821 C C . VAL A 1 98 ? -11.560 7.911 15.819 1.00 88.88 98 VAL A C 1
ATOM 823 O O . VAL A 1 98 ? -10.648 8.406 15.155 1.00 88.88 98 VAL A O 1
ATOM 826 N N . ALA A 1 99 ? -11.342 6.917 16.684 1.00 89.06 99 ALA A N 1
ATOM 827 C CA . ALA A 1 99 ? -10.023 6.320 16.875 1.00 89.06 99 ALA A CA 1
ATOM 828 C C . ALA A 1 99 ? -9.504 5.663 15.585 1.00 89.06 99 ALA A C 1
ATOM 830 O O . ALA A 1 99 ? -8.365 5.918 15.184 1.00 89.06 99 ALA A O 1
ATOM 831 N N . PHE A 1 100 ? -10.347 4.882 14.905 1.00 87.06 100 PHE A N 1
ATOM 832 C CA . PHE A 1 100 ? -10.010 4.263 13.624 1.00 87.06 100 PHE A CA 1
ATOM 833 C C . PHE A 1 100 ? -9.674 5.304 12.545 1.00 87.06 100 PHE A C 1
ATOM 835 O O . PHE A 1 100 ? -8.636 5.202 11.891 1.00 87.06 100 PHE A O 1
ATOM 842 N N . GLU A 1 101 ? -10.486 6.353 12.405 1.00 86.56 101 GLU A N 1
ATOM 843 C CA . GLU A 1 101 ? -10.257 7.421 11.425 1.00 86.56 101 GLU A CA 1
ATOM 844 C C . GLU A 1 101 ? -8.952 8.190 11.676 1.00 86.56 101 GLU A C 1
ATOM 846 O O . GLU A 1 101 ? -8.228 8.520 10.732 1.00 86.56 101 GLU A O 1
ATOM 851 N N . CYS A 1 102 ? -8.590 8.424 12.941 1.00 88.00 102 CYS A N 1
ATOM 852 C CA . CYS A 1 102 ? -7.295 9.005 13.300 1.00 88.00 102 CYS A CA 1
ATOM 853 C C . CYS A 1 102 ? -6.121 8.122 12.843 1.00 88.00 102 CYS A C 1
ATOM 855 O O . CYS A 1 102 ? -5.146 8.636 12.285 1.00 88.00 102 CYS A O 1
ATOM 857 N N . VAL A 1 103 ? -6.217 6.802 13.041 1.00 85.56 103 VAL A N 1
ATOM 858 C CA . VAL A 1 103 ? -5.203 5.833 12.594 1.00 85.56 103 VAL A CA 1
ATOM 859 C C . VAL A 1 103 ? -5.124 5.800 11.066 1.00 85.56 103 VAL A C 1
ATOM 861 O O . VAL A 1 103 ? -4.031 5.931 10.513 1.00 85.56 103 VAL A O 1
ATOM 864 N N . ARG A 1 104 ? -6.264 5.724 10.367 1.00 81.75 104 ARG A N 1
ATOM 865 C CA . ARG A 1 104 ? -6.331 5.767 8.895 1.00 81.75 104 ARG A CA 1
ATOM 866 C C . ARG A 1 104 ? -5.658 7.026 8.340 1.00 81.75 104 ARG A C 1
ATOM 868 O O . ARG A 1 104 ? -4.788 6.934 7.475 1.00 81.75 104 ARG A O 1
ATOM 875 N N . CYS A 1 105 ? -5.983 8.193 8.902 1.00 82.69 105 CYS A N 1
ATOM 876 C CA . CYS A 1 105 ? -5.380 9.470 8.516 1.00 82.69 105 CYS A CA 1
ATOM 877 C C . CYS A 1 105 ? -3.862 9.511 8.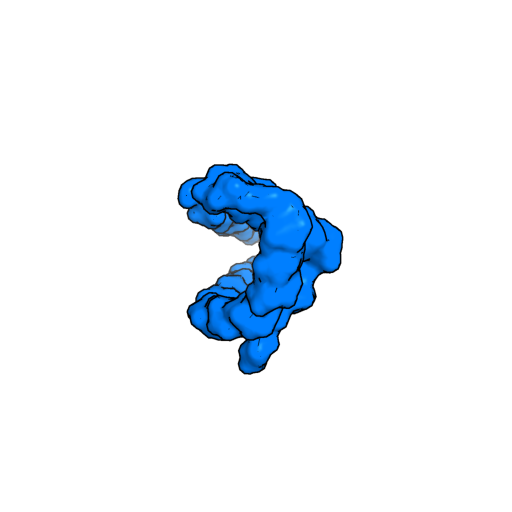738 1.00 82.69 105 CYS A C 1
ATOM 879 O O . CYS A 1 105 ? -3.145 10.165 7.978 1.00 82.69 105 CYS A O 1
ATOM 881 N N . TYR A 1 106 ? -3.357 8.865 9.793 1.00 83.94 106 TYR A N 1
ATOM 882 C CA . TYR A 1 106 ? -1.920 8.790 10.054 1.00 83.94 106 TYR A CA 1
ATOM 883 C C . TYR A 1 106 ? -1.189 8.028 8.943 1.00 83.94 106 TYR A C 1
ATOM 885 O O . TYR A 1 106 ? -0.174 8.517 8.441 1.00 83.94 106 TYR A O 1
ATOM 893 N N . PHE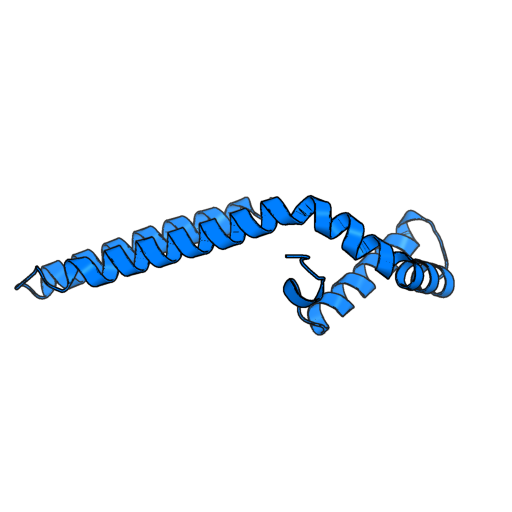 A 1 107 ? -1.729 6.880 8.525 1.00 75.44 107 PHE A N 1
ATOM 894 C CA . PHE A 1 107 ? -1.153 6.078 7.446 1.00 75.44 107 PHE A CA 1
ATOM 895 C C . PHE A 1 107 ? -1.197 6.811 6.101 1.00 75.44 107 PHE A C 1
ATOM 897 O O . PHE A 1 107 ? -0.178 6.883 5.418 1.00 75.44 107 PHE A O 1
ATOM 904 N N . GLU A 1 108 ? -2.313 7.459 5.756 1.00 76.19 108 GLU A N 1
ATOM 905 C CA . GLU A 1 108 ? -2.423 8.218 4.499 1.00 76.19 108 GLU A CA 1
ATOM 906 C C . GLU A 1 108 ? -1.454 9.405 4.424 1.00 76.19 108 GLU A C 1
ATOM 908 O O . GLU A 1 108 ? -0.854 9.655 3.382 1.00 76.19 108 GLU A O 1
ATOM 913 N N . LYS A 1 109 ? -1.245 10.130 5.529 1.00 70.12 109 LYS A N 1
ATOM 914 C CA . LYS A 1 109 ? -0.373 11.319 5.544 1.00 70.12 109 LYS A CA 1
ATOM 915 C C . LYS A 1 109 ? 1.122 11.005 5.537 1.00 70.12 109 LYS A C 1
ATOM 917 O O . LYS A 1 109 ? 1.912 11.903 5.245 1.00 70.12 109 LYS A O 1
ATOM 922 N N . ARG A 1 110 ? 1.527 9.798 5.946 1.00 58.41 110 ARG A N 1
ATOM 923 C CA . ARG A 1 110 ? 2.944 9.430 6.124 1.00 58.41 110 ARG A CA 1
ATOM 924 C C . ARG A 1 110 ? 3.466 8.401 5.129 1.00 58.41 110 ARG A C 1
ATOM 926 O O . ARG A 1 110 ? 4.678 8.278 5.027 1.00 58.41 110 ARG A O 1
ATOM 933 N N . LEU A 1 111 ? 2.598 7.720 4.385 1.00 51.84 111 LEU A N 1
ATOM 934 C CA . LEU A 1 111 ? 3.010 6.815 3.306 1.00 51.84 111 LEU A CA 1
ATOM 935 C C . LEU A 1 111 ? 3.296 7.542 1.972 1.00 51.84 111 LEU A C 1
ATOM 937 O O . LEU A 1 111 ? 3.735 6.901 1.027 1.00 51.84 111 LEU A O 1
ATOM 941 N N . TRP A 1 112 ? 3.096 8.868 1.906 1.00 41.56 112 TRP A N 1
ATOM 942 C CA . TRP A 1 112 ? 3.238 9.684 0.687 1.00 41.56 112 TRP A CA 1
ATOM 943 C C . TRP A 1 112 ? 4.009 11.003 0.901 1.00 41.56 112 TRP A C 1
ATOM 945 O O . TRP A 1 112 ? 3.615 12.049 0.383 1.00 41.56 112 TRP A O 1
ATOM 955 N N . LYS A 1 113 ? 5.086 10.989 1.693 1.00 34.00 113 LYS A N 1
ATOM 956 C CA . LYS A 1 113 ? 6.029 12.116 1.777 1.00 34.00 113 LYS A CA 1
ATOM 957 C C . LYS A 1 113 ? 7.432 11.702 1.387 1.00 34.00 113 LYS A C 1
ATOM 959 O O . LYS A 1 113 ? 7.847 10.620 1.849 1.00 34.00 113 LYS A O 1
#